Protein AF-A0A830EJV1-F1 (afdb_monomer_lite)

Structure (mmCIF, N/CA/C/O backbone):
data_AF-A0A830EJV1-F1
#
_entry.id   AF-A0A830EJV1-F1
#
loop_
_atom_site.group_PDB
_atom_site.id
_atom_site.type_symbol
_atom_site.label_atom_id
_atom_site.label_alt_id
_atom_site.label_comp_id
_atom_site.label_asym_id
_atom_site.label_entity_id
_atom_site.label_seq_id
_atom_site.pdbx_PDB_ins_code
_atom_site.Cartn_x
_atom_site.Cartn_y
_atom_site.Cartn_z
_atom_site.occupancy
_atom_site.B_iso_or_equiv
_atom_site.auth_seq_id
_atom_site.auth_comp_id
_atom_site.auth_asym_id
_atom_site.auth_atom_id
_atom_site.pdbx_PDB_model_num
ATOM 1 N N . MET A 1 1 ? -25.790 22.026 19.587 1.00 38.84 1 MET A N 1
ATOM 2 C CA . MET A 1 1 ? -25.406 20.611 19.400 1.00 38.84 1 MET A CA 1
ATOM 3 C C . MET A 1 1 ? -24.333 20.582 18.330 1.00 38.84 1 MET A C 1
ATOM 5 O O . MET A 1 1 ? -24.617 20.946 17.199 1.00 38.84 1 MET A O 1
ATOM 9 N N . ASN A 1 2 ? -23.086 20.317 18.718 1.00 39.16 2 ASN A N 1
ATOM 10 C CA . ASN A 1 2 ? -21.957 20.323 17.796 1.00 39.16 2 ASN A CA 1
ATOM 11 C C . ASN A 1 2 ? -21.945 18.979 17.054 1.00 39.16 2 ASN A C 1
ATOM 13 O O . ASN A 1 2 ? -21.569 17.963 17.637 1.00 39.16 2 ASN A O 1
ATOM 17 N N . ASN A 1 3 ? -22.421 18.960 15.808 1.00 43.91 3 ASN A N 1
ATOM 18 C CA . ASN A 1 3 ? -22.326 17.796 14.929 1.00 43.91 3 ASN A CA 1
ATOM 19 C C . ASN A 1 3 ? -20.878 17.678 14.446 1.00 43.91 3 ASN A C 1
ATOM 21 O O . ASN A 1 3 ? -20.560 17.973 13.297 1.00 43.91 3 ASN A O 1
ATOM 25 N N . ASN A 1 4 ? -19.981 17.277 15.346 1.00 46.12 4 ASN A N 1
ATOM 26 C CA . ASN A 1 4 ? -18.654 16.839 14.954 1.00 46.12 4 ASN A CA 1
ATOM 27 C C . ASN A 1 4 ? -18.843 15.554 14.144 1.00 46.12 4 ASN A C 1
ATOM 29 O O . ASN A 1 4 ? -19.011 14.477 14.714 1.00 46.12 4 ASN A O 1
ATOM 33 N N . HIS A 1 5 ? -18.845 15.670 12.816 1.00 52.03 5 HIS A N 1
ATOM 34 C CA . HIS A 1 5 ? -18.689 14.544 11.904 1.00 52.03 5 HIS A CA 1
ATOM 35 C C . HIS A 1 5 ? -17.292 13.946 12.112 1.00 52.03 5 HIS A C 1
ATOM 37 O O . HIS A 1 5 ? -16.365 14.199 11.347 1.00 52.03 5 HIS A O 1
ATOM 43 N N . GLN A 1 6 ? -17.110 13.195 13.199 1.00 61.78 6 GLN A N 1
ATOM 44 C CA . GLN A 1 6 ? -15.907 12.406 13.398 1.00 61.78 6 GLN A CA 1
ATOM 45 C C . GLN A 1 6 ? -15.926 11.289 12.359 1.00 61.78 6 GLN A C 1
ATOM 47 O O . GLN A 1 6 ? -16.751 10.377 12.413 1.00 61.78 6 GLN A O 1
ATOM 52 N N . VAL A 1 7 ? -15.052 11.418 11.362 1.00 67.88 7 VAL A N 1
ATOM 53 C CA . VAL A 1 7 ? -14.869 10.415 10.315 1.00 67.88 7 VAL A CA 1
ATOM 54 C C . VAL A 1 7 ? -14.448 9.105 10.977 1.00 67.88 7 VAL A C 1
ATOM 56 O O . VAL A 1 7 ? -13.520 9.078 11.784 1.00 67.88 7 VAL A O 1
ATOM 59 N N . ASN A 1 8 ? -15.150 8.018 10.652 1.00 82.50 8 ASN A N 1
ATOM 60 C CA . ASN A 1 8 ? -14.888 6.712 11.242 1.00 82.50 8 ASN A CA 1
ATOM 61 C C . ASN A 1 8 ? -13.485 6.220 10.819 1.00 82.50 8 ASN A C 1
ATOM 63 O O . ASN A 1 8 ? -13.230 6.120 9.615 1.00 82.50 8 ASN A O 1
ATOM 67 N N . PRO A 1 9 ? -12.585 5.883 11.763 1.00 79.00 9 PRO A N 1
ATOM 68 C CA . PRO A 1 9 ? -11.234 5.418 11.446 1.00 79.00 9 PRO A CA 1
ATOM 69 C C . PRO A 1 9 ? -11.217 4.158 10.571 1.00 79.00 9 PRO A C 1
ATOM 71 O O . PRO A 1 9 ? -10.287 3.996 9.787 1.00 79.00 9 PRO A O 1
ATOM 74 N N . LEU A 1 10 ? -12.255 3.314 10.630 1.00 84.38 10 LEU A N 1
ATOM 75 C CA . LEU A 1 10 ? -12.411 2.175 9.721 1.00 84.38 10 LEU A CA 1
ATOM 76 C C . LEU A 1 10 ? -12.496 2.632 8.259 1.00 84.38 10 LEU A C 1
ATOM 78 O O . LEU A 1 10 ? -11.807 2.089 7.407 1.00 84.38 10 LEU A O 1
ATOM 82 N N . ILE A 1 11 ? -13.285 3.675 7.979 1.00 85.31 11 ILE A N 1
ATOM 83 C CA . ILE A 1 11 ? -13.444 4.214 6.621 1.00 85.31 11 ILE A CA 1
ATOM 84 C C . ILE A 1 11 ? -12.104 4.748 6.112 1.00 85.31 11 ILE A C 1
ATOM 86 O O . ILE A 1 11 ? -11.725 4.476 4.977 1.00 85.31 11 ILE A O 1
ATOM 90 N N . ILE A 1 12 ? -11.365 5.476 6.953 1.00 86.00 12 ILE A N 1
ATOM 91 C CA . ILE A 1 12 ? -10.048 6.017 6.585 1.00 86.00 12 ILE A CA 1
ATOM 92 C C . ILE A 1 12 ? -9.063 4.879 6.293 1.00 86.00 12 ILE A C 1
ATOM 94 O O . ILE A 1 12 ? -8.345 4.937 5.298 1.00 86.00 12 ILE A O 1
ATOM 98 N N . ALA A 1 13 ? -9.046 3.839 7.127 1.00 84.75 13 ALA A N 1
ATOM 99 C CA . ALA A 1 13 ? -8.177 2.682 6.951 1.00 84.75 13 ALA A CA 1
ATOM 100 C C . ALA A 1 13 ? -8.487 1.915 5.657 1.00 84.75 13 ALA A C 1
ATOM 102 O O . ALA A 1 13 ? -7.565 1.627 4.893 1.00 84.75 13 ALA A O 1
ATOM 103 N N . THR A 1 14 ? -9.768 1.680 5.362 1.00 87.19 14 THR A N 1
ATOM 104 C CA . THR A 1 14 ? -10.198 1.033 4.116 1.00 87.19 14 THR A CA 1
ATOM 105 C C . THR A 1 14 ? -9.867 1.880 2.887 1.00 87.19 14 THR A C 1
ATOM 107 O O . THR A 1 14 ? -9.378 1.358 1.884 1.00 87.19 14 THR A O 1
ATOM 110 N N . LEU A 1 15 ? -10.061 3.202 2.948 1.00 90.06 15 LEU A N 1
ATOM 111 C CA . LEU A 1 15 ? -9.676 4.104 1.858 1.00 90.06 15 LEU A CA 1
ATOM 112 C C . LEU A 1 15 ? -8.162 4.095 1.627 1.00 90.06 15 LEU A C 1
ATOM 114 O O . LEU A 1 15 ? -7.727 3.983 0.484 1.00 90.06 15 LEU A O 1
ATOM 118 N N . ALA A 1 16 ? -7.359 4.160 2.691 1.00 88.69 16 ALA A N 1
ATOM 119 C CA . ALA A 1 16 ? -5.903 4.115 2.590 1.00 88.69 16 ALA A CA 1
ATOM 120 C C . ALA A 1 16 ? -5.412 2.783 1.999 1.00 88.69 16 ALA A C 1
ATOM 122 O O . ALA A 1 16 ? -4.549 2.778 1.125 1.00 88.69 16 ALA A O 1
ATOM 123 N N . ASN A 1 17 ? -5.996 1.657 2.419 1.00 89.31 17 ASN A N 1
ATOM 124 C CA . ASN A 1 17 ? -5.673 0.336 1.881 1.00 89.31 17 ASN A CA 1
ATOM 125 C C . ASN A 1 17 ? -6.115 0.184 0.415 1.00 89.31 17 ASN A C 1
ATOM 127 O O . ASN A 1 17 ? -5.413 -0.423 -0.390 1.00 89.31 17 ASN A O 1
ATOM 131 N N . THR A 1 18 ? -7.245 0.788 0.040 1.00 88.62 18 THR A N 1
ATOM 132 C CA . THR A 1 18 ? -7.711 0.803 -1.354 1.00 88.62 18 THR A CA 1
ATOM 133 C C . THR A 1 18 ? -6.785 1.639 -2.235 1.00 88.62 18 THR A C 1
ATOM 135 O O . THR A 1 18 ? -6.435 1.207 -3.331 1.00 88.62 18 THR A O 1
ATOM 138 N N . LEU A 1 19 ? -6.345 2.813 -1.762 1.00 89.75 19 LEU A N 1
ATOM 139 C CA . LEU A 1 19 ? -5.355 3.625 -2.472 1.00 89.75 19 LEU A CA 1
ATOM 140 C C . LEU A 1 19 ? -4.038 2.865 -2.664 1.00 89.75 19 LEU A C 1
ATOM 142 O O . LEU A 1 19 ? -3.490 2.888 -3.762 1.00 89.75 19 LEU A O 1
ATOM 146 N N . ASP A 1 20 ? -3.559 2.174 -1.630 1.00 87.06 20 ASP A N 1
ATOM 147 C CA . ASP A 1 20 ? -2.349 1.346 -1.687 1.00 87.06 20 ASP A CA 1
ATOM 148 C C . ASP A 1 20 ? -2.455 0.287 -2.800 1.00 87.06 20 ASP A C 1
ATOM 150 O O . ASP A 1 20 ? -1.608 0.232 -3.699 1.00 87.06 20 ASP A O 1
ATOM 154 N N . LEU A 1 21 ? -3.570 -0.453 -2.847 1.00 89.12 21 LEU A N 1
ATOM 155 C CA . LEU A 1 21 ? -3.836 -1.432 -3.905 1.00 89.12 21 LEU A CA 1
ATOM 156 C C . LEU A 1 21 ? -3.909 -0.791 -5.300 1.00 89.12 21 LEU A C 1
ATOM 158 O O . LEU A 1 21 ? -3.358 -1.339 -6.253 1.00 89.12 21 LEU A O 1
ATOM 162 N N . LEU A 1 22 ? -4.566 0.366 -5.437 1.00 87.88 22 LEU A N 1
ATOM 163 C CA . LEU A 1 22 ? -4.656 1.081 -6.715 1.00 87.88 22 LEU A CA 1
ATOM 164 C C . LEU A 1 22 ? -3.279 1.540 -7.206 1.00 87.88 22 LEU A C 1
ATOM 166 O O . LEU A 1 22 ? -2.962 1.368 -8.382 1.00 87.88 22 LEU A O 1
ATOM 170 N N . THR A 1 23 ? -2.444 2.083 -6.319 1.00 85.75 23 THR A N 1
ATOM 171 C CA . THR A 1 23 ? -1.071 2.464 -6.679 1.00 85.75 23 THR A CA 1
ATOM 172 C C . THR A 1 23 ? -0.214 1.253 -7.041 1.00 85.75 23 THR A C 1
ATOM 174 O O . THR A 1 23 ? 0.476 1.286 -8.054 1.00 85.75 23 THR A O 1
ATOM 177 N N . SER A 1 24 ? -0.360 0.143 -6.314 1.00 84.19 24 SER A N 1
ATOM 178 C CA . SER A 1 24 ? 0.321 -1.120 -6.622 1.00 84.19 24 SER A CA 1
ATOM 179 C C . SER A 1 24 ? -0.120 -1.694 -7.976 1.00 84.19 24 SER A C 1
ATOM 181 O O . SER A 1 24 ? 0.690 -2.207 -8.746 1.00 84.19 24 SER A O 1
ATOM 183 N N . TYR A 1 25 ? -1.410 -1.580 -8.314 1.00 83.88 25 TYR A N 1
ATOM 184 C CA . TYR A 1 25 ? -1.919 -1.971 -9.629 1.00 83.88 25 TYR A CA 1
ATOM 185 C C . TYR A 1 25 ? -1.246 -1.175 -10.749 1.00 83.88 25 TYR A C 1
ATOM 187 O O . TYR A 1 25 ? -0.853 -1.763 -11.757 1.00 83.88 25 TYR A O 1
ATOM 195 N N . ILE A 1 26 ? -1.097 0.139 -10.576 1.00 83.31 26 ILE A N 1
ATOM 196 C CA . ILE A 1 26 ? -0.432 1.004 -11.551 1.00 83.31 26 ILE A CA 1
ATOM 197 C C . ILE A 1 26 ? 1.037 0.581 -11.722 1.00 83.31 26 ILE A C 1
ATOM 199 O O . ILE A 1 26 ? 1.457 0.299 -12.846 1.00 83.31 26 ILE A O 1
ATOM 203 N N . ASP A 1 27 ? 1.787 0.443 -10.630 1.00 81.75 27 ASP A N 1
ATOM 204 C CA . ASP A 1 27 ? 3.202 0.053 -10.666 1.00 81.75 27 ASP A CA 1
ATOM 205 C C . ASP A 1 27 ? 3.412 -1.293 -11.384 1.00 81.75 27 ASP A C 1
ATOM 207 O O . ASP A 1 27 ? 4.210 -1.403 -12.321 1.00 81.75 27 ASP A O 1
ATOM 211 N N . PHE A 1 28 ? 2.657 -2.325 -11.005 1.00 82.62 28 PHE A N 1
ATOM 212 C CA . PHE A 1 28 ? 2.894 -3.685 -11.501 1.00 82.62 28 PHE A CA 1
ATOM 213 C C . PHE A 1 28 ? 2.216 -3.971 -12.842 1.00 82.62 28 PHE A C 1
ATOM 215 O O . PHE A 1 28 ? 2.778 -4.654 -13.702 1.00 82.62 28 PHE A O 1
ATOM 222 N N . SER A 1 29 ? 1.010 -3.449 -13.066 1.00 79.62 29 SER A N 1
ATOM 223 C CA . SER A 1 29 ? 0.248 -3.766 -14.280 1.00 79.62 29 SER A CA 1
ATOM 224 C C . SER A 1 29 ? 0.577 -2.823 -15.429 1.00 79.62 29 SER A C 1
ATOM 226 O O . SER A 1 29 ? 0.691 -3.294 -16.568 1.00 79.62 29 SER A O 1
ATOM 228 N N . VAL A 1 30 ? 0.753 -1.527 -15.138 1.00 79.69 30 VAL A N 1
ATOM 229 C CA . VAL A 1 30 ? 1.013 -0.486 -16.146 1.00 79.69 30 VAL A CA 1
ATOM 230 C C . VAL A 1 30 ? 2.513 -0.318 -16.377 1.00 79.69 30 VAL A C 1
ATOM 232 O O . VAL A 1 30 ? 2.947 -0.414 -17.523 1.00 79.69 30 VAL A O 1
ATOM 235 N N . PHE A 1 31 ? 3.316 -0.152 -15.319 1.00 77.50 31 PHE A N 1
ATOM 236 C CA . PHE A 1 31 ? 4.772 0.045 -15.451 1.00 77.50 31 PHE A CA 1
ATOM 237 C C . PHE A 1 31 ? 5.591 -1.242 -15.461 1.00 77.50 31 PHE A C 1
ATOM 239 O O . PHE A 1 31 ? 6.800 -1.183 -15.673 1.00 77.50 31 PHE A O 1
ATOM 246 N N . LYS A 1 32 ? 4.947 -2.405 -15.284 1.00 76.50 32 LYS A N 1
ATOM 247 C CA . LYS A 1 32 ? 5.614 -3.719 -15.241 1.00 76.50 32 LYS A CA 1
ATOM 248 C C . LYS A 1 32 ? 6.729 -3.778 -14.195 1.00 76.50 32 LYS A C 1
ATOM 250 O O . LYS A 1 32 ? 7.696 -4.520 -14.365 1.00 76.50 32 LYS A O 1
ATOM 255 N N . MET A 1 33 ? 6.597 -3.001 -13.119 1.00 73.12 33 MET A N 1
ATOM 256 C CA . MET A 1 33 ? 7.515 -3.098 -11.993 1.00 73.12 33 MET A CA 1
ATOM 257 C C . MET A 1 33 ? 7.373 -4.470 -11.337 1.00 73.12 33 MET A C 1
ATOM 259 O O . MET A 1 33 ? 6.305 -5.083 -11.367 1.00 73.12 33 MET A O 1
ATOM 263 N N . VAL A 1 34 ? 8.467 -4.963 -10.764 1.00 68.94 34 VAL A N 1
ATOM 264 C CA . VAL A 1 34 ? 8.487 -6.237 -10.046 1.00 68.94 34 VAL A CA 1
ATOM 265 C C . VAL A 1 34 ? 8.458 -5.943 -8.560 1.00 68.94 34 VAL A C 1
ATOM 267 O O . VAL A 1 34 ? 9.237 -5.133 -8.058 1.00 68.94 34 VAL A O 1
ATOM 270 N N . GLU A 1 35 ? 7.555 -6.606 -7.853 1.00 66.62 35 GLU A N 1
ATOM 271 C CA . GLU A 1 35 ? 7.448 -6.456 -6.410 1.00 66.62 35 GLU A CA 1
ATOM 272 C C . GLU A 1 35 ? 8.634 -7.123 -5.700 1.00 66.62 35 GLU A C 1
ATOM 274 O O . GLU A 1 35 ? 8.893 -8.312 -5.868 1.00 66.62 35 GLU A O 1
ATOM 279 N N . LEU A 1 36 ? 9.341 -6.352 -4.871 1.00 63.97 36 LEU A N 1
ATOM 280 C CA . LEU A 1 36 ? 10.456 -6.813 -4.026 1.00 63.97 36 LEU A CA 1
ATOM 281 C C . LEU A 1 36 ? 9.987 -7.455 -2.709 1.00 63.97 36 LEU A C 1
ATOM 283 O O . LEU A 1 36 ? 10.786 -7.716 -1.810 1.00 63.97 36 LEU A O 1
ATOM 287 N N . ASN A 1 37 ? 8.684 -7.686 -2.563 1.00 64.69 37 ASN A N 1
ATOM 288 C CA . ASN A 1 37 ? 8.106 -8.257 -1.361 1.00 64.69 37 ASN A CA 1
ATOM 289 C C . ASN A 1 37 ? 8.540 -9.719 -1.203 1.00 64.69 37 ASN A C 1
ATOM 291 O O . ASN A 1 37 ? 8.193 -10.579 -2.013 1.00 64.69 37 ASN A O 1
ATOM 295 N N . ASN A 1 38 ? 9.234 -10.013 -0.102 1.00 60.00 38 ASN A N 1
ATOM 296 C CA . ASN A 1 38 ? 9.700 -11.359 0.229 1.00 60.00 38 ASN A CA 1
ATOM 297 C C . ASN A 1 38 ? 8.563 -12.396 0.244 1.00 60.00 38 ASN A C 1
ATOM 299 O O . ASN A 1 38 ? 8.794 -13.568 -0.051 1.00 60.00 38 ASN A O 1
ATOM 303 N N . TYR A 1 39 ? 7.333 -11.980 0.559 1.00 58.38 39 TYR A N 1
ATOM 304 C CA . TYR A 1 39 ? 6.157 -12.848 0.548 1.00 58.38 39 TYR A CA 1
ATOM 305 C C . TYR A 1 39 ? 5.761 -13.281 -0.873 1.00 58.38 39 TYR A C 1
ATOM 307 O O . TYR A 1 39 ? 5.517 -14.465 -1.106 1.00 58.38 39 TYR A O 1
ATOM 315 N N . ALA A 1 40 ? 5.775 -12.350 -1.836 1.00 61.88 40 ALA A N 1
ATOM 316 C CA . ALA A 1 40 ? 5.526 -12.645 -3.248 1.00 61.88 40 ALA A CA 1
ATOM 317 C C . ALA A 1 40 ? 6.599 -13.594 -3.805 1.00 61.88 40 ALA A C 1
ATOM 319 O O . ALA A 1 40 ? 6.275 -14.584 -4.462 1.00 61.88 40 ALA A O 1
ATOM 320 N N . THR A 1 41 ? 7.863 -13.342 -3.448 1.00 61.38 41 THR A N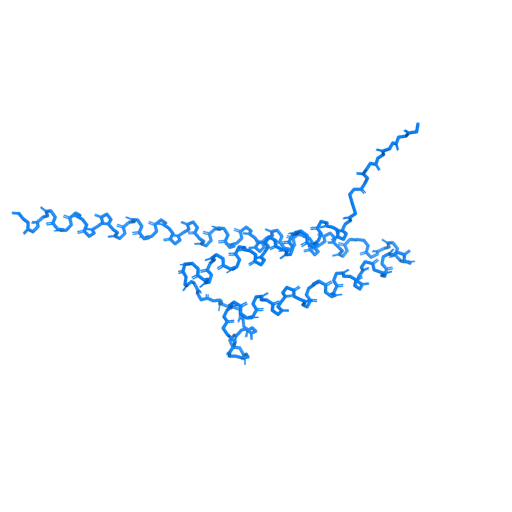 1
ATOM 321 C CA . THR A 1 41 ? 9.010 -14.171 -3.835 1.00 61.38 41 THR A CA 1
ATOM 322 C C . THR A 1 41 ? 8.922 -15.586 -3.261 1.00 61.38 41 THR A C 1
ATOM 324 O O . THR A 1 41 ? 9.155 -16.552 -3.979 1.00 61.38 41 THR A O 1
ATOM 327 N N . THR A 1 42 ? 8.545 -15.727 -1.985 1.00 62.53 42 THR A N 1
ATOM 328 C CA . THR A 1 42 ? 8.476 -17.030 -1.295 1.00 62.53 42 THR A CA 1
ATOM 329 C C . THR A 1 42 ? 7.305 -17.885 -1.781 1.00 62.53 42 THR A C 1
ATOM 331 O O . THR A 1 42 ? 7.408 -19.107 -1.816 1.00 62.53 42 THR A O 1
ATOM 334 N N . MET A 1 43 ? 6.189 -17.261 -2.168 1.00 65.44 43 MET A N 1
ATOM 335 C CA . MET A 1 43 ? 4.995 -17.972 -2.640 1.00 65.44 43 MET A CA 1
ATOM 336 C C . MET A 1 43 ? 4.888 -18.067 -4.168 1.00 65.44 43 MET A C 1
ATOM 338 O O . MET A 1 43 ? 3.878 -18.557 -4.670 1.00 65.44 43 MET A O 1
ATOM 342 N N . HIS A 1 44 ? 5.905 -17.615 -4.911 1.00 66.75 44 HIS A N 1
ATOM 343 C CA . HIS A 1 44 ? 5.902 -17.565 -6.381 1.00 66.75 44 HIS A CA 1
ATOM 344 C C . HIS A 1 44 ? 4.650 -16.887 -6.963 1.00 66.75 44 HIS A C 1
ATOM 346 O O . HIS A 1 44 ? 4.133 -17.276 -8.012 1.00 66.75 44 HIS A O 1
ATOM 352 N N . LEU A 1 45 ? 4.136 -15.876 -6.264 1.00 70.81 45 LEU A N 1
ATOM 353 C CA . LEU A 1 45 ? 2.947 -15.152 -6.686 1.00 70.81 45 LEU A CA 1
ATOM 354 C C . LEU A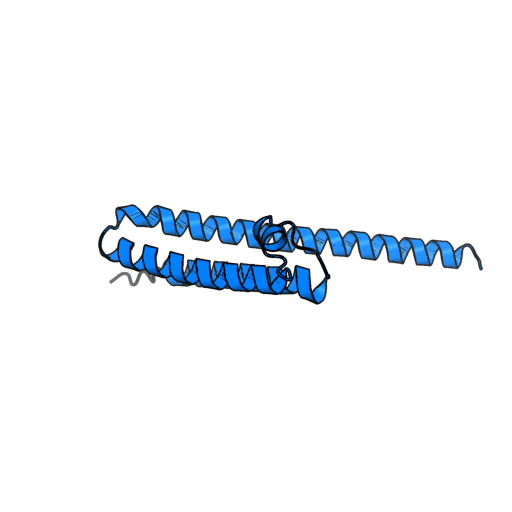 1 45 ? 3.343 -14.042 -7.657 1.00 70.81 45 LEU A C 1
ATOM 356 O O . LEU A 1 45 ? 4.360 -13.374 -7.483 1.00 70.81 45 LEU A O 1
ATOM 360 N N . ASN A 1 46 ? 2.500 -13.801 -8.662 1.00 76.25 46 ASN A N 1
ATOM 361 C CA . ASN A 1 46 ? 2.583 -12.565 -9.434 1.00 76.25 46 ASN A CA 1
ATOM 362 C C . ASN A 1 46 ? 2.383 -11.376 -8.475 1.00 76.25 46 ASN A C 1
ATOM 364 O O . ASN A 1 46 ? 1.480 -11.418 -7.639 1.00 76.25 46 ASN A O 1
ATOM 368 N N . SER A 1 47 ? 3.190 -10.325 -8.622 1.00 74.56 47 SER A N 1
ATOM 369 C CA . SER A 1 47 ? 3.138 -9.084 -7.840 1.00 74.56 47 SER A CA 1
ATOM 370 C C . SER A 1 47 ? 1.713 -8.559 -7.633 1.00 74.56 47 SER A C 1
ATOM 372 O O . SER A 1 47 ? 1.275 -8.330 -6.513 1.00 74.56 47 SER A O 1
ATOM 374 N N . TYR A 1 48 ? 0.891 -8.507 -8.685 1.00 74.88 48 TYR A N 1
ATOM 375 C CA . TYR A 1 48 ? -0.495 -8.049 -8.520 1.00 74.88 48 TYR A CA 1
ATOM 376 C C . TYR A 1 48 ? -1.351 -8.972 -7.626 1.00 74.88 48 TYR A C 1
ATOM 378 O O . TYR A 1 48 ? -2.174 -8.508 -6.831 1.00 74.88 48 TYR A O 1
ATOM 386 N N . VAL A 1 49 ? -1.154 -10.288 -7.730 1.00 78.38 49 VAL A N 1
ATOM 387 C CA . VAL A 1 49 ? -1.862 -11.279 -6.902 1.00 78.38 49 VAL A CA 1
ATOM 388 C C . VAL A 1 49 ? -1.414 -11.174 -5.444 1.00 78.38 49 VAL A C 1
ATOM 390 O O . VAL A 1 49 ? -2.254 -11.222 -4.546 1.00 78.38 49 VAL A O 1
ATOM 393 N N . ALA A 1 50 ? -0.116 -10.973 -5.205 1.00 79.44 50 ALA A N 1
ATOM 394 C CA . ALA A 1 50 ? 0.425 -10.750 -3.869 1.00 79.44 50 ALA A CA 1
ATOM 395 C C . ALA A 1 50 ? -0.144 -9.467 -3.236 1.00 79.44 50 ALA A C 1
ATOM 397 O O . ALA A 1 50 ? -0.652 -9.520 -2.114 1.00 79.44 50 ALA A O 1
ATOM 398 N N . ALA A 1 51 ? -0.169 -8.355 -3.978 1.00 80.38 51 ALA A N 1
ATOM 399 C CA . ALA A 1 51 ? -0.765 -7.096 -3.532 1.00 80.38 51 ALA A CA 1
ATOM 400 C C . ALA A 1 51 ? -2.268 -7.232 -3.209 1.00 80.38 51 ALA A C 1
ATOM 402 O O . ALA A 1 51 ? -2.752 -6.699 -2.209 1.00 80.38 51 ALA A O 1
ATOM 403 N N . THR A 1 52 ? -3.011 -8.004 -4.007 1.00 82.44 52 THR A N 1
ATOM 404 C CA . THR A 1 52 ? -4.447 -8.249 -3.781 1.00 82.44 52 THR A CA 1
ATOM 405 C C . THR A 1 52 ? -4.695 -9.096 -2.529 1.00 82.44 52 THR A C 1
ATOM 407 O O . THR A 1 52 ? -5.579 -8.788 -1.729 1.00 82.44 52 THR A O 1
ATOM 410 N N . LEU A 1 53 ? -3.899 -10.147 -2.311 1.00 83.06 53 LEU A N 1
ATOM 411 C CA . LEU A 1 53 ? -3.977 -10.959 -1.092 1.00 83.06 53 LEU A CA 1
ATOM 412 C C . LEU A 1 53 ? -3.611 -10.153 0.154 1.00 83.06 53 LEU A C 1
ATOM 414 O O . LEU A 1 53 ? -4.270 -10.284 1.191 1.00 83.06 53 LEU A O 1
ATOM 418 N N . ALA A 1 54 ? -2.599 -9.293 0.045 1.00 80.69 54 ALA A N 1
ATOM 419 C CA . ALA A 1 54 ? -2.239 -8.368 1.104 1.00 80.69 54 ALA A CA 1
ATOM 420 C C . ALA A 1 54 ? -3.419 -7.442 1.426 1.00 80.69 54 ALA A C 1
ATOM 422 O O . ALA A 1 54 ? -3.811 -7.355 2.587 1.00 80.69 54 ALA A O 1
ATOM 423 N N . PHE A 1 55 ? -4.052 -6.831 0.417 1.00 86.88 55 PHE A N 1
ATOM 424 C CA . PHE A 1 55 ? -5.235 -5.985 0.604 1.00 86.88 55 PHE A CA 1
ATOM 425 C C . PHE A 1 55 ? -6.346 -6.693 1.393 1.00 86.88 55 PHE A C 1
ATOM 427 O O . PHE A 1 55 ? -6.812 -6.149 2.395 1.00 86.88 55 PHE A O 1
ATOM 434 N N . ILE A 1 56 ? -6.722 -7.915 0.996 1.00 86.50 56 ILE A N 1
ATOM 435 C CA . ILE A 1 56 ? -7.781 -8.696 1.662 1.00 86.50 56 ILE A CA 1
ATOM 436 C C . ILE A 1 56 ? -7.404 -9.007 3.115 1.00 86.50 56 ILE A C 1
ATOM 438 O O . ILE A 1 56 ? -8.209 -8.817 4.029 1.00 86.50 56 ILE A O 1
ATOM 442 N N . THR A 1 57 ? -6.170 -9.462 3.339 1.00 85.75 57 THR A N 1
ATOM 443 C CA . THR A 1 57 ? -5.659 -9.791 4.680 1.00 85.75 57 THR A CA 1
ATOM 444 C C . THR A 1 57 ? -5.679 -8.564 5.588 1.00 85.75 57 THR A C 1
ATOM 446 O O . THR A 1 57 ? -6.049 -8.640 6.763 1.00 85.75 57 THR A O 1
ATOM 449 N N . TYR A 1 58 ? -5.320 -7.411 5.031 1.00 84.69 58 TYR A N 1
ATOM 450 C CA . TYR A 1 58 ? -5.312 -6.147 5.738 1.00 84.69 58 TYR A CA 1
ATOM 451 C C . TYR A 1 58 ? -6.720 -5.643 6.059 1.00 84.69 58 TYR A C 1
ATOM 453 O O . TYR A 1 58 ? -6.949 -5.287 7.212 1.00 84.69 58 TYR A O 1
ATOM 461 N N . GLU A 1 59 ? -7.682 -5.699 5.131 1.00 86.12 59 GLU A N 1
ATOM 462 C CA . GLU A 1 59 ? -9.082 -5.353 5.435 1.00 86.12 59 GLU A CA 1
ATOM 463 C C . GLU A 1 59 ? -9.651 -6.222 6.560 1.00 86.12 59 GLU A C 1
ATOM 465 O O . GLU A 1 59 ? -10.241 -5.705 7.510 1.00 86.12 59 GLU A O 1
ATOM 470 N N . ALA A 1 60 ? -9.418 -7.538 6.510 1.00 87.25 60 ALA A N 1
ATOM 471 C CA . ALA A 1 60 ? -9.866 -8.447 7.562 1.00 87.25 60 ALA A CA 1
ATOM 472 C C . ALA A 1 60 ? -9.240 -8.094 8.924 1.00 87.25 60 ALA A C 1
ATOM 474 O O . ALA A 1 60 ? -9.927 -8.066 9.946 1.00 87.25 60 ALA A O 1
ATOM 475 N N . THR A 1 61 ? -7.946 -7.767 8.935 1.00 87.06 61 THR A N 1
ATOM 476 C CA . THR A 1 61 ? -7.219 -7.383 10.153 1.00 87.06 61 THR A CA 1
ATOM 477 C C . THR A 1 61 ? -7.745 -6.069 10.734 1.00 87.06 61 THR A C 1
ATOM 479 O O . THR A 1 61 ? -8.013 -5.991 11.932 1.00 87.06 61 THR A O 1
ATOM 482 N N . ILE A 1 62 ? -7.941 -5.043 9.902 1.00 87.56 62 ILE A N 1
ATOM 483 C CA . ILE A 1 62 ? -8.466 -3.738 10.327 1.00 87.56 62 ILE A CA 1
ATOM 484 C C . ILE A 1 62 ? -9.886 -3.887 10.868 1.00 87.56 62 ILE A C 1
ATOM 486 O O . ILE A 1 62 ? -10.194 -3.318 11.914 1.00 87.56 62 ILE A O 1
ATOM 490 N N . ALA A 1 63 ? -10.741 -4.666 10.201 1.00 86.69 63 ALA A N 1
ATOM 491 C CA . ALA A 1 63 ? -12.100 -4.920 10.663 1.00 86.69 63 ALA A CA 1
ATOM 492 C C . ALA A 1 63 ? -12.108 -5.577 12.054 1.00 86.69 63 ALA A C 1
ATOM 494 O O . ALA A 1 63 ? -12.857 -5.151 12.933 1.00 86.69 63 ALA A O 1
ATOM 495 N N . LEU A 1 64 ? -11.229 -6.558 12.293 1.00 88.25 64 LEU A N 1
ATOM 496 C CA . LEU A 1 64 ? -11.072 -7.187 13.608 1.00 88.25 64 LEU A CA 1
ATOM 497 C C . LEU A 1 64 ? -10.587 -6.194 14.671 1.00 88.25 64 LEU A C 1
ATOM 499 O O . LEU A 1 64 ? -11.179 -6.120 15.748 1.00 88.25 64 LEU A O 1
ATOM 503 N N . ILE A 1 65 ? -9.554 -5.400 14.372 1.00 85.69 65 ILE A N 1
ATOM 504 C CA . ILE A 1 65 ? -9.051 -4.367 15.293 1.00 85.69 65 ILE A CA 1
ATOM 505 C C . ILE A 1 65 ? -10.157 -3.354 15.600 1.00 85.69 65 ILE A C 1
ATOM 507 O O . ILE A 1 65 ? -10.345 -2.995 16.760 1.00 85.69 65 ILE A O 1
ATOM 511 N N . TYR A 1 66 ? -10.932 -2.951 14.591 1.00 85.50 66 TYR A N 1
ATOM 512 C CA . TYR A 1 66 ? -12.044 -2.025 14.757 1.00 85.50 66 TYR A CA 1
ATOM 513 C C . TYR A 1 66 ? -13.117 -2.575 15.709 1.00 85.50 66 TYR A C 1
ATOM 515 O O . TYR A 1 66 ? -13.536 -1.889 16.645 1.00 85.50 66 TYR A O 1
ATOM 523 N N . LEU A 1 67 ? -13.514 -3.840 15.541 1.00 87.31 67 LEU A N 1
ATOM 524 C CA . LEU A 1 67 ? -14.453 -4.500 16.453 1.00 87.31 67 LEU A CA 1
ATOM 525 C C . LEU A 1 67 ? -13.912 -4.567 17.890 1.00 87.31 67 LEU A C 1
ATOM 527 O O . LEU A 1 67 ? -14.667 -4.362 18.841 1.00 87.31 67 LEU A O 1
ATOM 531 N N . ILE A 1 68 ? -12.607 -4.796 18.062 1.00 86.69 68 ILE A N 1
ATOM 532 C CA . ILE A 1 68 ? -11.953 -4.786 19.378 1.00 86.69 68 ILE A CA 1
ATOM 533 C C . ILE A 1 68 ? -11.967 -3.375 19.981 1.00 86.69 68 ILE A C 1
ATOM 535 O O . ILE A 1 68 ? -12.295 -3.237 21.162 1.00 86.69 68 ILE A O 1
ATOM 539 N N . THR A 1 69 ? -11.703 -2.322 19.196 1.00 84.25 69 THR A N 1
ATOM 540 C CA . THR A 1 69 ? -11.739 -0.927 19.681 1.00 84.25 69 THR A CA 1
ATOM 541 C C . THR A 1 69 ? -13.095 -0.500 20.216 1.00 84.25 69 THR A C 1
ATOM 543 O O . THR A 1 69 ? -13.134 0.294 21.154 1.00 84.25 69 THR A O 1
ATOM 546 N N . LEU A 1 70 ? -14.196 -1.046 19.684 1.00 82.44 70 LEU A N 1
ATOM 547 C CA . LEU A 1 70 ? -15.539 -0.760 20.200 1.00 82.44 70 LEU A CA 1
ATOM 548 C C . LEU A 1 70 ? -15.690 -1.173 21.671 1.00 82.44 70 LEU A C 1
ATOM 550 O O . LEU A 1 70 ? -16.446 -0.548 22.411 1.00 82.44 70 LEU A O 1
ATOM 554 N N . ARG A 1 71 ? -14.962 -2.211 22.103 1.00 85.50 71 ARG A N 1
ATOM 555 C CA . ARG A 1 71 ? -14.979 -2.714 23.483 1.00 85.50 71 ARG A CA 1
ATOM 556 C C . ARG A 1 71 ? -13.776 -2.254 24.309 1.00 85.50 71 ARG A C 1
ATOM 558 O O . ARG A 1 71 ? -13.893 -2.127 25.525 1.00 85.50 71 ARG A O 1
ATOM 565 N N . TYR A 1 72 ? -12.644 -1.982 23.663 1.00 84.25 72 TYR A N 1
ATOM 566 C CA . TYR A 1 72 ? -11.382 -1.592 24.294 1.00 84.25 72 TYR A CA 1
ATOM 567 C C . TYR A 1 72 ? -10.776 -0.365 23.592 1.00 84.25 72 TYR A C 1
ATOM 569 O O . TYR A 1 72 ? -9.890 -0.514 22.745 1.00 84.25 72 TYR A O 1
ATOM 577 N N . PRO A 1 73 ? -11.180 0.864 23.971 1.00 78.50 73 PRO A N 1
ATOM 578 C CA . PRO A 1 73 ? -10.751 2.102 23.308 1.00 78.50 73 PRO A CA 1
ATOM 579 C C . PRO A 1 73 ? -9.232 2.324 23.289 1.00 78.50 73 PRO A C 1
ATOM 581 O O . PRO A 1 73 ? -8.726 3.048 22.438 1.00 78.50 73 PRO A O 1
ATOM 584 N N . ILE A 1 74 ? -8.488 1.666 24.187 1.00 79.25 74 ILE A N 1
ATOM 585 C CA . ILE A 1 74 ? -7.017 1.677 24.227 1.00 79.25 74 ILE A CA 1
ATOM 586 C C . ILE A 1 74 ? -6.366 1.143 22.940 1.00 79.25 74 ILE A C 1
ATOM 588 O O . ILE A 1 74 ? -5.199 1.416 22.688 1.00 79.25 74 ILE A O 1
ATOM 592 N N . THR A 1 75 ? -7.112 0.417 22.104 1.00 74.00 75 THR A N 1
ATOM 593 C CA . THR A 1 75 ? -6.617 -0.125 20.829 1.00 74.00 75 THR A CA 1
ATOM 594 C C . THR A 1 75 ? -6.733 0.860 19.651 1.00 74.00 75 THR A C 1
ATOM 596 O O . THR A 1 75 ? -6.219 0.575 18.573 1.00 74.00 75 THR A O 1
ATOM 599 N N . ASN A 1 76 ? -7.300 2.062 19.850 1.00 75.06 76 ASN A N 1
ATOM 600 C CA . ASN A 1 76 ? -7.409 3.104 18.811 1.00 75.06 76 ASN A CA 1
ATOM 601 C C . ASN A 1 76 ? -6.073 3.513 18.162 1.00 75.06 76 ASN A C 1
ATOM 603 O O . ASN A 1 76 ? -6.038 3.689 16.942 1.00 75.06 76 ASN A O 1
ATOM 607 N N . PRO A 1 77 ? -4.958 3.646 18.909 1.00 82.44 77 PRO A N 1
ATOM 608 C CA . PRO A 1 77 ? -3.661 3.954 18.313 1.00 82.44 77 PRO A CA 1
ATOM 609 C C . PRO A 1 77 ? -3.210 2.917 17.276 1.00 82.44 77 PRO A C 1
ATOM 611 O O . PRO A 1 77 ? -2.525 3.278 16.324 1.00 82.44 77 PRO A O 1
ATOM 614 N N . ALA A 1 78 ? -3.629 1.652 17.403 1.00 80.19 78 ALA A N 1
ATOM 615 C CA . ALA A 1 78 ? -3.279 0.610 16.439 1.00 80.19 78 ALA A CA 1
ATOM 616 C C . ALA A 1 78 ? -3.901 0.873 15.056 1.00 80.19 78 ALA A C 1
ATOM 618 O O . ALA A 1 78 ? -3.221 0.708 14.044 1.00 80.19 78 ALA A O 1
ATOM 619 N N . LEU A 1 79 ? -5.150 1.361 15.002 1.00 80.88 79 LEU A N 1
ATOM 620 C CA . LEU A 1 79 ? -5.789 1.792 13.749 1.00 80.88 79 LEU A CA 1
ATOM 621 C C . LEU A 1 79 ? -5.041 2.970 13.114 1.00 80.88 79 LEU A C 1
ATOM 623 O O . LEU A 1 79 ? -4.828 2.982 11.905 1.00 80.88 79 LEU A O 1
ATOM 627 N N . ALA A 1 80 ? -4.597 3.937 13.920 1.00 83.62 80 ALA A N 1
ATOM 628 C CA . ALA A 1 80 ? -3.854 5.095 13.424 1.00 83.62 80 ALA A CA 1
ATOM 629 C C . ALA A 1 80 ? -2.480 4.706 12.845 1.00 83.62 80 ALA A C 1
ATOM 631 O O . ALA A 1 80 ? -2.110 5.167 11.762 1.00 83.62 80 ALA A O 1
ATOM 632 N N . VAL A 1 81 ? -1.743 3.822 13.528 1.00 86.19 81 VAL A N 1
ATOM 633 C CA . VAL A 1 81 ? -0.477 3.262 13.020 1.00 86.19 81 VAL A CA 1
ATOM 634 C C . VAL A 1 81 ? -0.712 2.533 11.701 1.00 86.19 81 VAL A C 1
ATOM 636 O O . VAL A 1 81 ? 0.031 2.737 10.743 1.00 86.19 81 VAL A O 1
ATOM 639 N N . PHE A 1 82 ? -1.782 1.742 11.618 1.00 83.50 82 PHE A N 1
ATOM 640 C CA . PHE A 1 82 ? -2.134 1.020 10.405 1.00 83.50 82 PHE A CA 1
ATOM 641 C C . PHE A 1 82 ? -2.401 1.957 9.218 1.00 83.50 82 PHE A C 1
ATOM 643 O O . PHE A 1 82 ? -1.806 1.799 8.152 1.00 83.50 82 PHE A O 1
ATOM 650 N N . ILE A 1 83 ? -3.247 2.971 9.422 1.00 84.06 83 ILE A N 1
ATOM 651 C CA . ILE A 1 83 ? -3.537 4.012 8.424 1.00 84.06 83 ILE A CA 1
ATOM 652 C C . ILE A 1 83 ? -2.237 4.670 7.943 1.00 84.06 83 ILE A C 1
ATO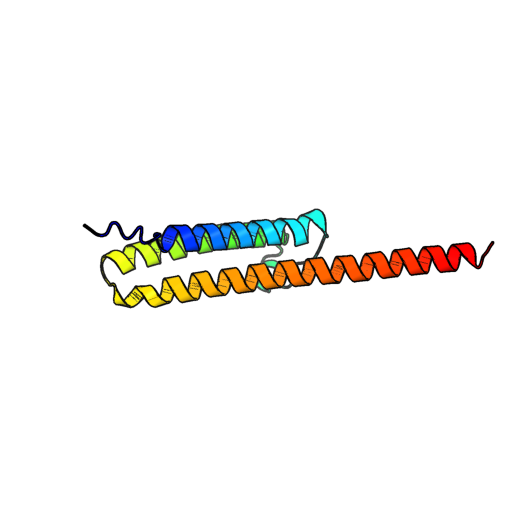M 654 O O . ILE A 1 83 ? -2.028 4.849 6.744 1.00 84.06 83 ILE A O 1
ATOM 658 N N . THR A 1 84 ? -1.338 4.989 8.875 1.00 86.75 84 THR A N 1
ATOM 659 C CA . THR A 1 84 ? -0.064 5.652 8.573 1.00 86.75 84 THR A CA 1
ATOM 660 C C . THR A 1 84 ? 0.832 4.774 7.703 1.00 86.75 84 THR A C 1
ATOM 662 O O . THR A 1 84 ? 1.350 5.246 6.694 1.00 86.75 84 THR A O 1
ATOM 665 N N . MET A 1 85 ? 0.971 3.486 8.036 1.00 85.81 85 MET A N 1
ATOM 666 C CA . MET A 1 85 ? 1.748 2.541 7.225 1.00 85.81 85 MET A CA 1
ATOM 667 C C . MET A 1 85 ? 1.220 2.445 5.790 1.00 85.81 85 MET A C 1
ATOM 669 O O . MET A 1 85 ? 2.012 2.386 4.852 1.00 85.81 85 MET A O 1
ATOM 673 N N . LYS A 1 86 ? -0.104 2.496 5.600 1.00 85.31 86 LYS A N 1
ATOM 674 C CA . LYS A 1 86 ? -0.709 2.468 4.263 1.00 85.31 86 LYS A CA 1
ATOM 675 C C . LYS A 1 86 ? -0.429 3.724 3.452 1.00 85.31 86 LYS A C 1
ATOM 677 O O . LYS A 1 86 ? -0.075 3.618 2.283 1.00 85.31 86 LYS A O 1
ATOM 682 N N . PHE A 1 87 ? -0.484 4.902 4.065 1.00 83.88 87 PHE A N 1
ATOM 683 C CA . PHE A 1 87 ? -0.078 6.127 3.373 1.00 83.88 87 PHE A CA 1
ATOM 684 C C . PHE A 1 87 ? 1.409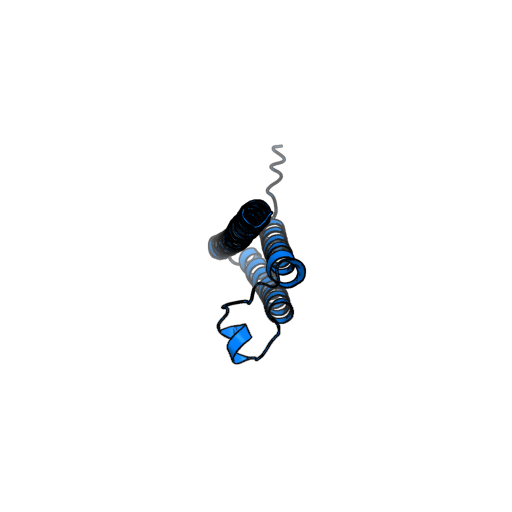 6.139 3.003 1.00 83.88 87 PHE A C 1
ATOM 686 O O . PHE A 1 87 ? 1.759 6.639 1.935 1.00 83.88 87 PHE A O 1
ATOM 693 N N . ILE A 1 88 ? 2.279 5.563 3.839 1.00 84.94 88 ILE A N 1
ATOM 694 C CA . ILE A 1 88 ? 3.703 5.407 3.510 1.00 84.94 88 ILE A CA 1
ATOM 695 C C . ILE A 1 88 ? 3.877 4.494 2.288 1.00 84.94 88 ILE A C 1
ATOM 697 O O . ILE A 1 88 ? 4.639 4.839 1.388 1.00 84.94 88 ILE A O 1
ATOM 701 N N . ALA A 1 89 ? 3.149 3.375 2.220 1.00 83.00 89 ALA A N 1
ATOM 702 C CA . ALA A 1 89 ? 3.182 2.476 1.065 1.00 83.00 89 ALA A CA 1
ATOM 703 C C . ALA A 1 89 ? 2.717 3.179 -0.225 1.00 83.00 89 ALA A C 1
ATOM 705 O O . ALA A 1 89 ? 3.436 3.167 -1.223 1.00 83.00 89 ALA A O 1
ATOM 706 N N . VAL A 1 90 ? 1.595 3.908 -0.168 1.00 85.38 90 VAL A N 1
ATOM 707 C CA . VAL A 1 90 ? 1.098 4.747 -1.276 1.00 85.38 90 VAL A CA 1
ATOM 708 C C . VAL A 1 90 ? 2.167 5.734 -1.753 1.00 85.38 90 VAL A C 1
ATOM 710 O O . VAL A 1 90 ? 2.424 5.842 -2.951 1.00 85.38 90 VAL A O 1
ATOM 713 N N . ALA A 1 91 ? 2.812 6.452 -0.828 1.00 84.19 91 ALA A N 1
ATOM 714 C CA . ALA A 1 91 ? 3.866 7.405 -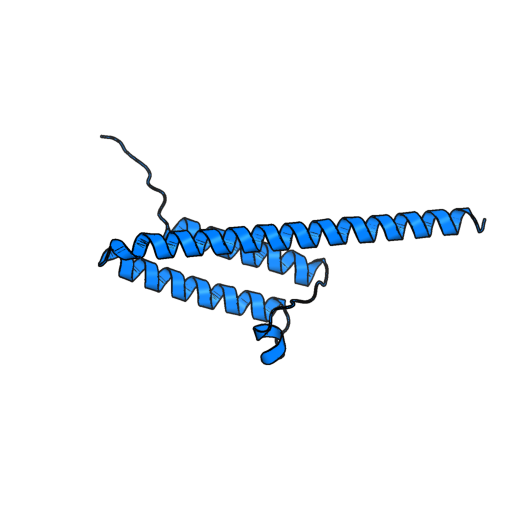1.167 1.00 84.19 91 ALA A CA 1
ATOM 715 C C . ALA A 1 91 ? 5.084 6.720 -1.812 1.00 84.19 91 ALA A C 1
ATOM 717 O O . ALA A 1 91 ? 5.668 7.258 -2.757 1.00 84.19 91 ALA A O 1
ATOM 718 N N . GLY A 1 92 ? 5.445 5.526 -1.335 1.00 83.88 92 GLY A N 1
ATOM 719 C CA . GLY A 1 92 ? 6.494 4.693 -1.918 1.00 83.88 92 GLY A CA 1
ATOM 720 C C . GLY A 1 92 ? 6.196 4.319 -3.370 1.00 83.88 92 GLY A C 1
ATOM 721 O O . GLY A 1 92 ? 7.023 4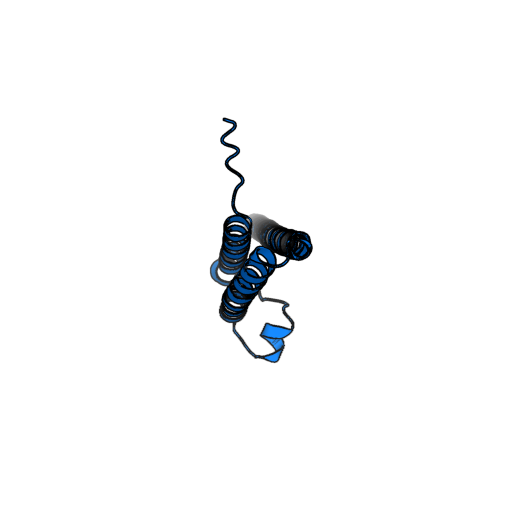.586 -4.241 1.00 83.88 92 GLY A O 1
ATOM 722 N N . ASN A 1 93 ? 4.995 3.804 -3.639 1.00 84.00 93 ASN A N 1
ATOM 723 C CA . ASN A 1 93 ? 4.553 3.417 -4.984 1.00 84.00 93 ASN A CA 1
ATOM 724 C C . ASN A 1 93 ? 4.553 4.622 -5.946 1.00 84.00 93 ASN A C 1
ATOM 726 O O . ASN A 1 93 ? 5.119 4.578 -7.038 1.00 84.00 93 ASN A O 1
ATOM 730 N N . ILE A 1 94 ? 4.026 5.773 -5.504 1.00 84.12 94 ILE A N 1
ATOM 731 C CA . ILE A 1 94 ? 4.064 7.019 -6.293 1.00 84.12 94 ILE A CA 1
ATOM 732 C C . ILE A 1 94 ? 5.507 7.414 -6.634 1.00 84.12 94 ILE A C 1
ATOM 734 O O . ILE A 1 94 ? 5.803 7.761 -7.780 1.00 84.12 94 ILE A O 1
ATOM 738 N N . THR A 1 95 ? 6.410 7.356 -5.653 1.00 83.31 95 THR A N 1
ATOM 739 C CA . THR A 1 95 ? 7.822 7.715 -5.845 1.00 83.31 95 THR A CA 1
ATOM 740 C C . THR A 1 95 ? 8.505 6.770 -6.835 1.00 83.31 95 THR A C 1
ATOM 742 O O . THR A 1 95 ? 9.242 7.230 -7.710 1.00 83.31 95 THR A O 1
ATOM 745 N N . ALA A 1 96 ? 8.222 5.468 -6.748 1.00 80.25 96 ALA A N 1
ATOM 746 C CA . ALA A 1 96 ? 8.728 4.466 -7.681 1.00 80.25 96 ALA A CA 1
ATOM 747 C C . ALA A 1 96 ? 8.254 4.747 -9.116 1.00 80.25 96 ALA A C 1
ATOM 749 O O . ALA A 1 96 ? 9.080 4.850 -10.029 1.00 80.25 96 ALA A O 1
ATOM 750 N N . THR A 1 97 ? 6.951 4.980 -9.305 1.00 81.62 97 THR A N 1
ATOM 751 C CA . THR A 1 97 ? 6.371 5.365 -10.600 1.00 81.62 97 THR A CA 1
ATOM 752 C C . THR A 1 97 ? 7.019 6.629 -11.169 1.00 81.62 97 THR A C 1
ATOM 754 O O . THR A 1 97 ? 7.439 6.640 -12.329 1.00 81.62 97 THR A O 1
ATOM 757 N N . MET A 1 98 ? 7.166 7.691 -10.372 1.00 80.44 98 MET A N 1
ATOM 758 C CA . MET A 1 98 ? 7.808 8.930 -10.826 1.00 80.44 98 MET A CA 1
ATOM 759 C C . MET A 1 98 ? 9.262 8.710 -11.261 1.00 80.44 98 MET A C 1
ATOM 761 O O . MET A 1 98 ? 9.671 9.228 -12.302 1.00 80.44 98 MET A O 1
ATOM 765 N N . GLY A 1 99 ? 10.033 7.923 -10.504 1.00 78.62 99 GLY A N 1
ATOM 766 C CA . GLY A 1 99 ? 11.409 7.574 -10.861 1.00 78.62 99 GLY A CA 1
ATOM 767 C C . GLY A 1 99 ? 11.493 6.816 -12.189 1.00 78.62 99 GLY A C 1
ATOM 768 O O . GLY A 1 99 ? 12.299 7.160 -13.055 1.00 78.62 99 GLY A O 1
ATOM 769 N N . PHE A 1 100 ? 10.609 5.838 -12.398 1.00 72.88 100 PHE A N 1
ATOM 770 C CA . PHE A 1 100 ? 10.555 5.063 -13.638 1.00 72.88 100 PHE A CA 1
ATOM 771 C C . PHE A 1 100 ? 10.216 5.926 -14.860 1.00 72.88 100 PHE A C 1
ATOM 773 O O . PHE A 1 100 ? 10.865 5.818 -15.903 1.00 72.88 100 PHE A O 1
ATOM 780 N N . TYR A 1 101 ? 9.253 6.841 -14.724 1.00 72.88 101 TYR A N 1
ATOM 781 C CA . TYR A 1 101 ? 8.909 7.792 -15.782 1.00 72.88 101 TYR A CA 1
ATOM 782 C C . TYR A 1 101 ? 10.083 8.691 -16.187 1.00 72.88 101 TYR A C 1
ATOM 784 O O . TYR A 1 101 ? 10.300 8.921 -17.380 1.00 72.88 101 TYR A O 1
ATOM 792 N N . GLN A 1 102 ? 10.850 9.194 -15.217 1.00 74.50 102 GLN A N 1
ATOM 793 C CA . GLN A 1 102 ? 12.014 10.040 -15.496 1.00 74.50 102 GLN A CA 1
ATOM 794 C C . GLN A 1 102 ? 13.097 9.277 -16.268 1.00 74.50 102 GLN A C 1
ATOM 796 O O . GLN A 1 102 ? 13.609 9.788 -17.266 1.00 74.50 102 GLN A O 1
ATOM 801 N N . ILE A 1 103 ? 13.396 8.041 -15.857 1.00 74.19 103 ILE A N 1
ATOM 802 C CA . ILE A 1 103 ? 14.380 7.181 -16.530 1.00 74.19 103 ILE A CA 1
ATOM 803 C C . ILE A 1 103 ? 13.955 6.901 -17.976 1.00 74.19 103 ILE A C 1
ATOM 805 O O . ILE A 1 103 ? 14.759 7.056 -18.897 1.00 74.19 103 ILE A O 1
ATOM 809 N N . ASN A 1 104 ? 12.686 6.548 -18.195 1.00 73.44 104 ASN A N 1
ATOM 810 C CA . ASN A 1 104 ? 12.184 6.232 -19.531 1.00 73.44 104 ASN A CA 1
ATOM 811 C C . ASN A 1 104 ? 12.262 7.449 -20.475 1.00 73.44 104 ASN A C 1
ATOM 813 O O . ASN A 1 104 ? 12.727 7.344 -21.610 1.00 73.44 104 ASN A O 1
ATOM 817 N N . ASN A 1 105 ? 11.901 8.640 -19.987 1.00 74.31 105 ASN A N 1
ATOM 818 C CA . ASN A 1 105 ? 12.023 9.877 -20.763 1.00 74.31 105 ASN A CA 1
ATOM 819 C C . ASN A 1 105 ? 13.482 10.237 -21.090 1.00 74.31 105 ASN A C 1
ATOM 821 O O . ASN A 1 105 ? 13.763 10.708 -22.197 1.00 74.31 105 ASN A O 1
ATOM 825 N N . ALA A 1 106 ? 14.417 9.998 -20.165 1.00 73.88 106 ALA A N 1
ATOM 826 C CA . ALA A 1 106 ? 15.842 10.208 -20.412 1.00 73.88 106 ALA A CA 1
ATOM 827 C C . ALA A 1 106 ? 16.365 9.280 -21.523 1.00 73.88 106 ALA A C 1
ATOM 829 O O . ALA A 1 106 ? 17.000 9.754 -22.465 1.00 73.88 106 ALA A O 1
ATOM 830 N N . LEU A 1 107 ? 16.018 7.989 -21.477 1.00 76.12 107 LEU A N 1
ATOM 831 C CA . LEU A 1 107 ? 16.359 7.001 -22.510 1.00 76.12 107 LEU A CA 1
ATOM 832 C C . LEU A 1 107 ? 15.800 7.374 -23.889 1.00 76.12 107 LEU A C 1
ATOM 834 O O . LEU A 1 107 ? 16.530 7.337 -24.879 1.00 76.12 107 LEU A O 1
ATOM 838 N N . ILE A 1 108 ? 14.531 7.791 -23.966 1.00 83.00 108 ILE A N 1
ATOM 839 C CA . ILE A 1 108 ? 13.912 8.245 -25.223 1.00 83.00 108 ILE A CA 1
ATOM 840 C C . ILE A 1 108 ? 14.649 9.471 -25.777 1.00 83.00 108 ILE A C 1
ATOM 842 O O . ILE A 1 108 ? 14.910 9.553 -26.978 1.00 83.00 108 ILE A O 1
ATOM 846 N N . THR A 1 109 ? 15.015 10.417 -24.910 1.00 82.75 109 THR A N 1
ATOM 847 C CA . THR A 1 109 ? 15.750 11.627 -25.307 1.00 82.75 109 THR A CA 1
ATOM 848 C C . THR A 1 109 ? 17.145 11.282 -25.829 1.00 82.75 109 THR A C 1
ATOM 850 O O . THR A 1 109 ? 17.532 11.763 -26.893 1.00 82.75 109 THR A O 1
ATOM 853 N N . MET A 1 110 ? 17.870 10.394 -25.142 1.00 76.75 110 MET A N 1
ATOM 854 C CA . MET A 1 110 ? 19.171 9.888 -25.591 1.00 76.75 110 MET A CA 1
ATOM 855 C C . MET A 1 110 ? 19.063 9.167 -26.939 1.00 76.75 110 MET A C 1
ATOM 857 O O . MET A 1 110 ? 19.843 9.445 -27.845 1.00 76.75 110 MET A O 1
ATOM 861 N N . SER A 1 111 ? 18.064 8.296 -27.112 1.00 79.75 111 SER A N 1
ATOM 862 C CA . SER A 1 111 ? 17.832 7.585 -28.374 1.00 79.75 111 SER A CA 1
ATOM 863 C C . SER A 1 111 ? 17.564 8.544 -29.535 1.00 79.75 111 SER A C 1
ATOM 865 O O . SER A 1 111 ? 18.080 8.325 -30.631 1.00 79.75 111 SER A O 1
ATOM 867 N N . ARG A 1 112 ? 16.788 9.611 -29.308 1.00 80.31 112 ARG A N 1
ATOM 868 C CA . ARG A 1 112 ? 16.538 10.647 -30.321 1.00 80.31 112 ARG A CA 1
ATOM 869 C C . ARG A 1 112 ? 17.813 11.410 -30.665 1.00 80.31 112 ARG A C 1
ATOM 871 O O . ARG A 1 112 ? 18.113 11.547 -31.846 1.00 80.31 112 ARG A O 1
ATOM 878 N N . ALA A 1 113 ? 18.589 11.822 -29.662 1.00 77.44 113 ALA A N 1
ATOM 879 C CA . ALA A 1 113 ? 19.855 12.525 -29.867 1.00 77.44 113 ALA A CA 1
ATOM 880 C C . ALA A 1 113 ? 20.863 11.689 -30.677 1.00 77.44 113 ALA A C 1
ATOM 882 O O . ALA A 1 113 ? 21.490 12.197 -31.605 1.00 77.44 113 ALA A O 1
ATOM 883 N N . VAL A 1 114 ? 20.974 10.390 -30.383 1.00 80.50 114 VAL A N 1
ATOM 884 C CA . VAL A 1 114 ? 21.820 9.463 -31.152 1.00 80.50 114 VAL A CA 1
ATOM 885 C C . VAL A 1 114 ? 21.312 9.313 -32.588 1.00 80.50 114 VAL A C 1
ATOM 887 O O . VAL A 1 114 ? 22.111 9.342 -33.519 1.00 80.50 114 VAL A O 1
ATOM 890 N N . SER A 1 115 ? 19.996 9.206 -32.798 1.00 75.56 115 SER A N 1
ATOM 891 C CA . SER A 1 115 ? 19.434 9.095 -34.152 1.00 75.56 115 SER A CA 1
ATOM 892 C C . SER A 1 115 ? 19.688 10.336 -35.013 1.00 75.56 115 SER A C 1
ATOM 894 O O . SER A 1 115 ? 19.967 10.191 -36.195 1.00 75.56 115 SER A O 1
ATOM 896 N N . THR A 1 116 ? 19.672 11.533 -34.418 1.00 76.50 116 THR A N 1
ATOM 897 C CA . THR A 1 116 ? 19.976 12.795 -35.113 1.00 76.50 116 THR A CA 1
ATOM 898 C C . THR A 1 116 ? 21.464 13.009 -35.382 1.00 76.50 116 THR A C 1
ATOM 900 O O . THR A 1 116 ? 21.808 13.815 -36.233 1.00 76.50 116 THR A O 1
ATOM 903 N N . LEU A 1 117 ? 22.352 12.325 -34.652 1.00 73.69 117 LEU A N 1
ATOM 904 C CA . LEU A 1 117 ? 23.802 12.364 -34.891 1.00 73.69 117 LEU A CA 1
ATOM 905 C C . LEU A 1 117 ? 24.242 11.395 -35.999 1.00 73.69 117 LEU A C 1
ATOM 907 O O . LEU A 1 117 ? 25.322 11.561 -36.556 1.00 73.69 117 LEU A O 1
ATOM 911 N N . ASN A 1 118 ? 23.422 10.385 -36.301 1.00 64.88 118 ASN A N 1
ATOM 912 C CA . ASN A 1 118 ? 23.681 9.378 -37.334 1.00 64.88 118 ASN A CA 1
ATOM 913 C C . ASN A 1 118 ? 23.031 9.710 -38.697 1.00 64.88 118 ASN A C 1
ATOM 915 O O . ASN A 1 118 ? 23.047 8.865 -39.593 1.00 64.88 118 ASN A O 1
ATOM 919 N N . THR A 1 119 ? 22.459 10.909 -38.847 1.00 55.66 119 THR A N 1
ATOM 920 C CA . THR A 1 119 ? 21.932 11.485 -40.101 1.00 55.66 119 THR A CA 1
ATOM 921 C C . THR A 1 119 ? 22.759 12.684 -40.515 1.00 55.66 119 THR A C 1
ATOM 923 O O . THR A 1 119 ? 23.076 12.788 -41.718 1.00 55.66 119 THR A O 1
#

Radius of gyration: 20.12 Å; chains: 1; bounding box: 49×39×64 Å

Foldseek 3Di:
DDPPPPPDLLVLLLVLLVLLLVLQCCCCVVVVHADPDVVCVVVVHRSNVVSVVVSVVSNVVLVVLSVVCVVVVVSVVVSVVSSVVSVVSSVVSVVVVVVSVVVVVVVVVVVVVVVVVVD

pLDDT: mean 78.06, std 10.49, range [38.84, 90.06]

Organism: NCBI:txid1293586

Secondary structure (DSSP, 8-state):
--------HHHHHHHHHHHHHHHHHIIIIIS-PPP--HHHHHTT--HHHHHHHHHHHHHHHHHHHHHHHHH-GGGHHHHHHHHHHHHHHHHHHHHHHHHHHHHHHHHHHHHHHHHHH--

Sequence (119 aa):
MNNNHQVNPLIIATLANTLDLLTSYIDFSVFKMVELNNYATTMHLNSYVAATLAFITYEATIALIYLITLRYPITNPALAVFITMKFIAVAGNITATMGFYQINNALITMSRAVSTLNT